Protein AF-A0A674K300-F1 (afdb_monomer_lite)

Structure (mmCIF, N/CA/C/O backbone):
data_AF-A0A674K300-F1
#
_entry.id   AF-A0A674K300-F1
#
loop_
_atom_site.group_PDB
_atom_site.id
_atom_site.type_symbol
_atom_site.label_atom_id
_atom_site.label_alt_id
_atom_site.label_comp_id
_atom_site.label_asym_id
_atom_site.label_entity_id
_atom_site.label_seq_id
_atom_site.pdbx_PDB_ins_code
_atom_site.Cartn_x
_atom_site.Cartn_y
_atom_site.Cartn_z
_atom_site.occupancy
_atom_site.B_iso_or_equiv
_atom_site.auth_seq_id
_atom_site.auth_comp_id
_atom_site.auth_asym_id
_atom_site.auth_atom_id
_atom_site.pdbx_PDB_model_num
ATOM 1 N N . MET A 1 1 ? -6.194 29.391 11.041 1.00 44.28 1 MET A N 1
ATOM 2 C CA . MET A 1 1 ? -6.997 28.667 12.049 1.00 44.28 1 MET A CA 1
ATOM 3 C C . MET A 1 1 ? -6.242 27.388 12.351 1.00 44.28 1 MET A C 1
ATOM 5 O O . MET A 1 1 ? -6.437 26.388 11.678 1.00 44.28 1 MET A O 1
ATOM 9 N N . GLU A 1 2 ? -5.278 27.491 13.261 1.00 39.72 2 GLU A N 1
ATOM 10 C CA . GLU A 1 2 ? -4.385 26.397 13.651 1.00 39.72 2 GLU A CA 1
ATOM 11 C C . GLU A 1 2 ? -5.159 25.441 14.572 1.00 39.72 2 GLU A C 1
ATOM 13 O O . GLU A 1 2 ? -5.750 25.873 15.564 1.00 39.72 2 GLU A O 1
ATOM 18 N N . GLY A 1 3 ? -5.231 24.163 14.198 1.00 45.25 3 GLY A N 1
ATOM 19 C CA . GLY A 1 3 ? -5.968 23.137 14.931 1.00 45.25 3 GLY A CA 1
ATOM 20 C C . GLY A 1 3 ? -5.262 22.758 16.231 1.00 45.25 3 GLY A C 1
ATOM 21 O O . GLY A 1 3 ? -4.084 22.412 16.232 1.00 45.25 3 GLY A O 1
ATOM 22 N N . VAL A 1 4 ? -5.998 22.808 17.339 1.00 56.66 4 VAL A N 1
ATOM 23 C CA . VAL A 1 4 ? -5.529 22.377 18.661 1.00 56.66 4 VAL A CA 1
ATOM 24 C C . VAL A 1 4 ? -5.262 20.863 18.639 1.00 56.66 4 VAL A C 1
ATOM 26 O O . VAL A 1 4 ? -6.145 20.109 18.223 1.00 56.66 4 VAL A O 1
ATOM 29 N N . PRO A 1 5 ? -4.095 20.376 19.096 1.00 56.00 5 PRO A N 1
ATOM 30 C CA .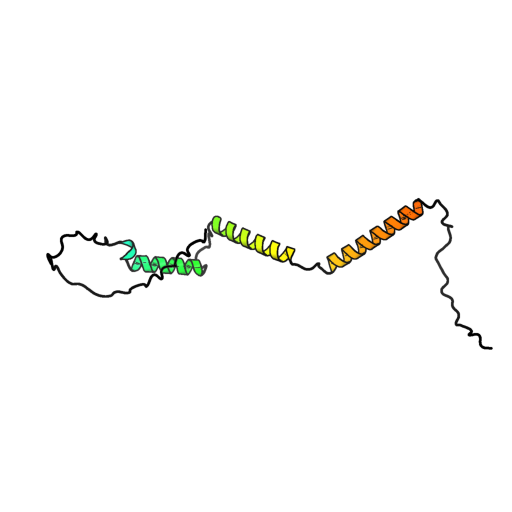 PRO A 1 5 ? -3.864 18.944 19.222 1.00 56.00 5 PRO A CA 1
ATOM 31 C C . PRO A 1 5 ? -4.679 18.390 20.398 1.00 56.00 5 PRO A C 1
ATOM 33 O O . PRO A 1 5 ? -4.528 18.823 21.541 1.00 56.00 5 PRO A O 1
ATOM 36 N N . CYS A 1 6 ? -5.551 17.415 20.132 1.00 42.12 6 CYS A N 1
ATOM 37 C CA . CYS A 1 6 ? -6.208 16.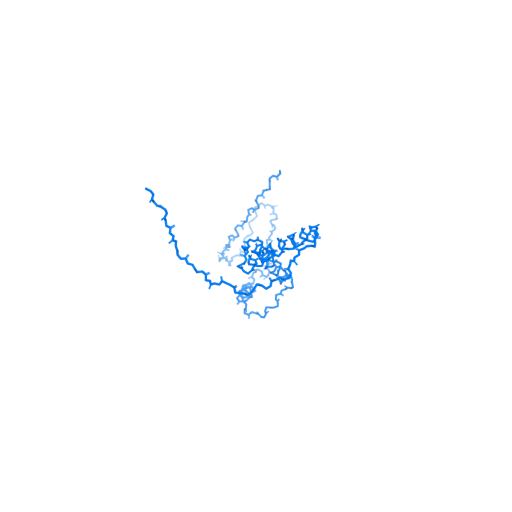645 21.182 1.00 42.12 6 CYS A CA 1
ATOM 38 C C . CYS A 1 6 ? -5.151 15.823 21.929 1.00 42.12 6 CYS A C 1
ATOM 40 O O . CYS A 1 6 ? -4.661 14.818 21.411 1.00 42.12 6 CYS A O 1
ATOM 42 N N . SER A 1 7 ? -4.802 16.243 23.146 1.00 48.34 7 SER A N 1
ATOM 43 C CA . SER A 1 7 ? -4.011 15.435 24.072 1.00 48.34 7 SER A CA 1
ATOM 44 C C . SER A 1 7 ? -4.696 14.086 24.275 1.00 48.34 7 SER A C 1
ATOM 46 O O . SER A 1 7 ? -5.775 14.001 24.861 1.00 48.34 7 SER A O 1
ATOM 48 N N . VAL A 1 8 ? -4.061 13.023 23.786 1.00 50.09 8 VAL A N 1
ATOM 49 C CA . VAL A 1 8 ? -4.385 11.642 24.145 1.00 50.09 8 VAL A CA 1
ATOM 50 C C . VAL A 1 8 ? -4.167 11.498 25.647 1.00 50.09 8 VAL A C 1
ATOM 52 O O . VAL A 1 8 ? -3.041 11.369 26.118 1.00 50.09 8 VAL A O 1
ATOM 55 N N . GLY A 1 9 ? -5.257 11.586 26.409 1.00 39.38 9 GLY A N 1
ATOM 56 C CA . GLY A 1 9 ? -5.239 11.350 27.843 1.00 39.38 9 GLY A CA 1
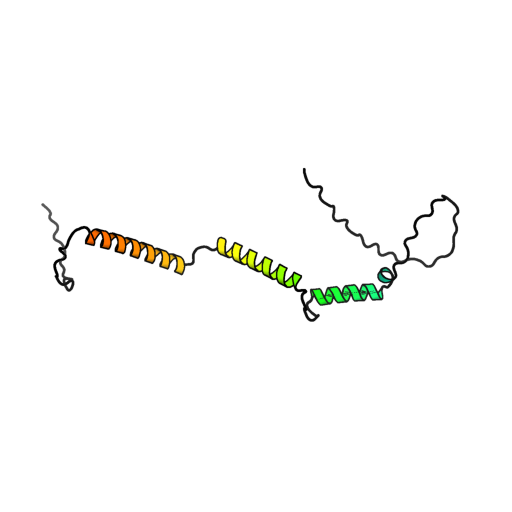ATOM 57 C C . GLY A 1 9 ? -4.711 9.946 28.114 1.00 39.38 9 GLY A C 1
ATOM 58 O O . GLY A 1 9 ? -5.353 8.954 27.762 1.00 39.38 9 GLY A O 1
ATOM 59 N N . SER A 1 10 ? -3.533 9.854 28.733 1.00 43.12 10 SER A N 1
ATOM 60 C CA . SER A 1 10 ? -3.034 8.594 29.268 1.00 43.12 10 SER A CA 1
ATOM 61 C C . SER A 1 10 ? -3.993 8.149 30.367 1.00 43.12 10 SER A C 1
ATOM 63 O O . SER A 1 10 ? -4.034 8.729 31.454 1.00 43.12 10 SER A O 1
ATOM 65 N N . CYS A 1 11 ? -4.801 7.136 30.080 1.00 41.12 11 CYS A N 1
ATOM 66 C CA . CYS A 1 11 ? -5.644 6.503 31.079 1.00 41.12 11 CYS A CA 1
ATOM 67 C C . CYS A 1 11 ? -4.722 5.685 31.993 1.00 41.12 11 CYS A C 1
ATOM 69 O O . CYS A 1 11 ? -4.443 4.521 31.713 1.00 41.12 11 CYS A O 1
ATOM 71 N N . LEU A 1 12 ? -4.194 6.310 33.047 1.00 45.81 12 LEU A N 1
ATOM 72 C CA . LEU A 1 12 ? -3.523 5.609 34.137 1.00 45.81 12 LEU A CA 1
ATOM 73 C C . LEU A 1 12 ? -4.549 4.652 34.756 1.00 45.81 12 LEU A C 1
ATOM 75 O O . LEU A 1 12 ? -5.535 5.079 35.354 1.00 45.81 12 LEU A O 1
ATOM 79 N N . VAL A 1 13 ? -4.360 3.349 34.546 1.00 41.50 13 VAL A N 1
ATOM 80 C CA . VAL A 1 13 ? -5.189 2.316 35.169 1.00 41.50 13 VAL A CA 1
ATOM 81 C C . VAL A 1 13 ? -4.764 2.224 36.627 1.00 41.50 13 VAL A C 1
ATOM 83 O O . VAL A 1 13 ? -3.807 1.535 36.965 1.00 41.50 13 VAL A O 1
ATOM 86 N N . SER A 1 14 ? -5.465 2.953 37.491 1.00 39.09 14 SER A N 1
ATOM 87 C CA . SER A 1 14 ? -5.347 2.803 38.936 1.00 39.09 14 SER A CA 1
ATOM 88 C C . SER A 1 14 ? -5.865 1.419 39.331 1.00 39.09 14 SER A C 1
ATOM 90 O O . SER A 1 14 ? -7.070 1.186 39.403 1.00 39.09 14 SER A O 1
ATOM 92 N N . THR A 1 15 ? -4.958 0.473 39.560 1.00 47.34 15 THR A N 1
ATOM 93 C CA . THR A 1 15 ? -5.258 -0.748 40.310 1.00 47.34 15 THR A CA 1
ATOM 94 C C . THR A 1 15 ? -5.396 -0.374 41.783 1.00 47.34 15 THR A C 1
ATOM 96 O O . THR A 1 15 ? -4.394 -0.195 42.469 1.00 47.34 15 THR A O 1
ATOM 99 N N . GLY A 1 16 ? -6.635 -0.218 42.247 1.00 43.94 16 GLY A N 1
ATOM 100 C CA . GLY A 1 16 ? -6.979 -0.116 43.664 1.00 43.94 16 GLY A CA 1
ATOM 101 C C . GLY A 1 16 ? -7.536 -1.447 44.162 1.00 43.94 16 GLY A C 1
ATOM 102 O O . GLY A 1 16 ? -8.608 -1.871 43.736 1.00 43.94 16 GLY A O 1
ATOM 103 N N . ILE A 1 17 ? -6.763 -2.117 45.012 1.00 59.06 17 ILE A N 1
ATOM 104 C CA . ILE A 1 17 ? -7.234 -3.063 46.034 1.00 59.06 17 ILE A CA 1
ATOM 105 C C . ILE A 1 17 ? -7.559 -2.216 47.287 1.00 59.06 17 ILE A C 1
ATOM 107 O O . ILE A 1 17 ? -6.992 -1.133 47.412 1.00 59.06 17 ILE A O 1
ATOM 111 N N . LEU A 1 18 ? -8.390 -2.754 48.194 1.00 42.03 18 LEU A N 1
ATOM 112 C CA . LEU A 1 18 ? -9.044 -2.162 49.384 1.00 42.03 18 LEU A CA 1
ATOM 113 C C . LEU A 1 18 ? -10.415 -1.546 49.036 1.00 42.03 18 LEU A C 1
ATOM 115 O O . LEU A 1 18 ? -10.536 -0.822 48.059 1.00 42.03 18 LEU A O 1
ATOM 119 N N . GLU A 1 19 ? -11.515 -1.809 49.738 1.00 39.69 19 GLU A N 1
ATOM 120 C CA . GLU A 1 19 ? -11.710 -2.372 51.076 1.00 39.69 19 GLU A CA 1
ATOM 121 C C . GLU A 1 19 ? -13.210 -2.706 51.220 1.00 39.69 19 GLU A C 1
ATOM 123 O O . GLU A 1 19 ? -14.065 -1.953 50.754 1.00 39.69 19 GLU A O 1
ATOM 128 N N . GLU A 1 20 ? -13.536 -3.809 51.896 1.00 62.56 20 GLU A N 1
ATOM 129 C CA . GLU A 1 20 ? -14.626 -3.777 52.881 1.00 62.56 20 GLU A CA 1
ATOM 130 C C . GLU A 1 20 ? -14.390 -2.561 53.783 1.00 62.56 20 GLU A C 1
ATOM 132 O O . GLU A 1 20 ? -13.263 -2.458 54.247 1.00 62.56 20 GLU A O 1
ATOM 137 N N . ILE A 1 21 ? -15.372 -1.688 54.056 1.00 46.75 21 ILE A N 1
ATOM 138 C CA . ILE A 1 21 ? -15.584 -1.091 55.396 1.00 46.75 21 ILE A CA 1
ATOM 139 C C . ILE A 1 21 ? -16.821 -0.160 55.431 1.00 46.75 21 ILE A C 1
ATOM 141 O O . ILE A 1 21 ? -17.265 0.343 54.396 1.00 46.75 21 ILE A O 1
ATOM 145 N N . PRO A 1 22 ? -17.439 -0.007 56.621 1.00 48.59 22 PRO A N 1
ATOM 146 C CA . PRO A 1 22 ? -18.861 0.223 56.834 1.00 48.59 22 PRO A CA 1
ATOM 147 C C . PRO A 1 22 ? -19.302 1.688 56.827 1.00 48.59 22 PRO A C 1
ATOM 149 O O . PRO A 1 22 ? -18.513 2.625 56.861 1.00 48.59 22 PRO A O 1
ATOM 152 N N . LEU A 1 23 ? -20.629 1.828 56.851 1.00 51.69 23 LEU A N 1
ATOM 153 C CA . LEU A 1 23 ? -21.428 3.024 57.119 1.00 51.69 23 LEU A CA 1
ATOM 154 C C . LEU A 1 23 ? -20.735 4.068 58.025 1.00 51.69 23 LEU A C 1
ATOM 156 O O . LEU A 1 23 ? -20.744 3.936 59.247 1.00 51.69 23 LEU A O 1
ATOM 160 N N . HIS A 1 24 ? -20.253 5.162 57.432 1.00 49.59 24 HIS A N 1
ATOM 161 C CA . HIS A 1 24 ? -20.003 6.419 58.139 1.00 49.59 24 HIS A CA 1
ATOM 162 C C . HIS A 1 24 ? -20.724 7.552 57.396 1.00 49.59 24 HIS A C 1
ATOM 164 O O . HIS A 1 24 ? -20.305 7.978 56.319 1.00 49.59 24 HIS A O 1
ATOM 170 N N . LEU A 1 25 ? -21.871 7.987 57.930 1.00 54.16 25 LEU A N 1
ATOM 171 C CA . LEU A 1 25 ? -22.506 9.238 57.518 1.00 54.16 25 LEU A CA 1
ATOM 172 C C . LEU A 1 25 ? -21.737 10.389 58.174 1.00 54.16 25 LEU A C 1
ATOM 174 O O . LEU A 1 25 ? -22.039 10.744 59.310 1.00 54.16 25 LEU A O 1
ATOM 178 N N . ASP A 1 26 ? -20.809 11.003 57.440 1.00 47.72 26 ASP A N 1
ATOM 179 C CA . ASP A 1 26 ? -20.348 12.349 57.774 1.00 47.72 26 ASP A CA 1
ATOM 180 C C . ASP A 1 26 ? -21.177 13.391 57.031 1.00 47.72 26 ASP A C 1
ATOM 182 O O . ASP A 1 26 ? -21.104 13.590 55.818 1.00 47.72 26 ASP A O 1
ATOM 186 N N . ILE A 1 27 ? -22.006 14.046 57.832 1.00 53.75 27 ILE A N 1
ATOM 187 C CA . ILE A 1 27 ? -22.824 15.206 57.527 1.00 53.75 27 ILE A CA 1
ATOM 188 C C . ILE A 1 27 ? -21.882 16.413 57.489 1.00 53.75 27 ILE A C 1
ATOM 190 O O . ILE A 1 27 ? -21.735 17.096 58.492 1.00 53.75 27 ILE A O 1
ATOM 194 N N . ASN A 1 28 ? -21.205 16.673 56.371 1.00 59.84 28 ASN A N 1
ATOM 195 C CA . ASN A 1 28 ? -20.600 17.982 56.105 1.00 59.84 28 ASN A CA 1
ATOM 196 C C . ASN A 1 28 ? -20.460 18.217 54.596 1.00 59.84 28 ASN A C 1
ATOM 198 O O . ASN A 1 28 ? -19.697 17.535 53.919 1.00 59.84 28 ASN A O 1
ATOM 202 N N . ASN A 1 29 ? -21.181 19.242 54.125 1.00 57.12 29 ASN A N 1
ATOM 203 C CA . ASN A 1 29 ? -21.265 19.798 52.765 1.00 57.12 29 ASN A CA 1
ATOM 204 C C . ASN A 1 29 ? -22.377 19.188 51.894 1.00 57.12 29 ASN A C 1
ATOM 206 O O . ASN A 1 29 ? -22.176 18.227 51.162 1.00 57.12 29 ASN A O 1
ATOM 210 N N . GLY A 1 30 ? -23.565 19.802 51.965 1.00 60.47 30 GLY A N 1
ATOM 211 C CA . GLY A 1 30 ? -24.814 19.406 51.301 1.00 60.47 30 GLY A CA 1
ATOM 212 C C . GLY A 1 30 ? -24.850 19.503 49.769 1.00 60.47 30 GLY A C 1
ATOM 213 O O . GLY A 1 30 ? -25.821 20.013 49.216 1.00 60.47 30 GLY A O 1
ATOM 214 N N . LEU A 1 31 ? -23.834 18.994 49.074 1.00 71.06 31 LEU A N 1
ATOM 215 C CA . LEU A 1 31 ? -23.929 18.650 47.661 1.00 71.06 31 LEU A CA 1
ATOM 216 C C . LEU A 1 31 ? -24.113 17.137 47.546 1.00 71.06 31 LEU A C 1
ATOM 218 O O . LEU A 1 31 ? -23.296 16.357 48.027 1.00 71.06 31 LEU A O 1
ATOM 222 N N . ILE A 1 32 ? -25.189 16.713 46.884 1.00 73.00 32 ILE A N 1
ATOM 223 C CA . ILE A 1 32 ? -25.337 15.321 46.458 1.00 73.00 32 ILE A CA 1
ATOM 224 C C . ILE A 1 32 ? -24.307 15.102 45.348 1.00 73.00 32 ILE A C 1
ATOM 226 O O . ILE A 1 32 ? -24.550 15.461 44.196 1.00 73.00 32 ILE A O 1
ATOM 230 N N . GLU A 1 33 ? -23.141 14.547 45.679 1.00 70.62 33 GLU A N 1
ATOM 231 C CA . GLU A 1 33 ? -22.230 14.079 44.640 1.00 70.62 33 GLU A CA 1
ATOM 232 C C . GLU A 1 33 ? -22.896 12.922 43.884 1.00 70.62 33 GLU A C 1
ATOM 234 O O . GLU A 1 33 ? -23.403 11.982 44.514 1.00 70.62 33 GLU A O 1
ATOM 239 N N . PRO A 1 34 ? -22.919 12.951 42.538 1.00 78.00 34 PRO A N 1
ATOM 240 C CA . PRO A 1 34 ? -23.399 11.819 41.771 1.00 78.00 34 PRO A CA 1
ATOM 241 C C . PRO A 1 34 ? -22.483 10.628 42.053 1.00 78.00 34 PRO A C 1
ATOM 243 O O . PRO A 1 34 ? -21.359 10.541 41.554 1.00 78.00 34 PRO A O 1
ATOM 246 N N . LYS A 1 35 ? -22.975 9.694 42.871 1.00 74.94 35 LYS A N 1
ATOM 247 C CA . LYS A 1 35 ? -22.308 8.417 43.111 1.00 74.94 35 LYS A CA 1
ATOM 248 C C . LYS A 1 35 ? -22.135 7.733 41.764 1.00 74.94 35 LYS A C 1
ATOM 250 O O . LYS A 1 35 ? -23.112 7.520 41.043 1.00 74.94 35 LYS A O 1
ATOM 255 N N . LYS A 1 36 ? -20.889 7.400 41.415 1.00 74.31 36 LYS A N 1
ATOM 256 C CA . LYS A 1 36 ? -20.611 6.574 40.239 1.00 74.31 36 LYS A CA 1
ATOM 257 C C . LYS A 1 36 ? -21.337 5.257 40.457 1.00 74.31 36 LYS A C 1
ATOM 259 O O . LYS A 1 36 ? -20.967 4.491 41.342 1.00 74.31 36 LYS A O 1
ATOM 264 N N . LEU A 1 37 ? -22.414 5.055 39.702 1.00 77.75 37 LEU A N 1
ATOM 265 C CA . LEU A 1 37 ? -23.175 3.825 39.793 1.00 77.75 37 LEU A CA 1
ATOM 266 C C . LEU A 1 37 ? -22.254 2.664 39.416 1.00 77.75 37 LEU A C 1
ATOM 268 O O . LEU A 1 37 ? -21.485 2.796 38.451 1.00 77.75 37 LEU A O 1
ATOM 272 N N . PRO A 1 38 ? -22.324 1.556 40.165 1.00 80.19 38 PRO A N 1
ATOM 273 C CA . PRO A 1 38 ? -21.537 0.387 39.856 1.00 80.19 38 PRO A CA 1
ATOM 274 C C . PRO A 1 38 ? -21.863 -0.085 38.440 1.00 80.19 38 PRO A C 1
ATO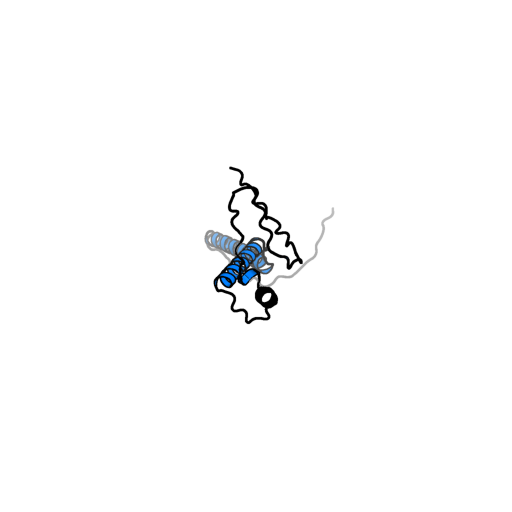M 276 O O . PRO A 1 38 ? -23.026 -0.326 38.107 1.00 80.19 38 PRO A O 1
ATOM 279 N N . ASN A 1 39 ? -20.854 -0.140 37.566 1.00 84.00 39 ASN A N 1
ATOM 280 C CA . ASN A 1 39 ? -21.048 -0.619 36.201 1.00 84.00 39 ASN A CA 1
ATOM 281 C C . ASN A 1 39 ? -20.813 -2.132 36.207 1.00 84.00 39 ASN A C 1
ATOM 283 O O . ASN A 1 39 ? -19.651 -2.548 36.228 1.00 84.00 39 ASN A O 1
ATOM 287 N N . PRO A 1 40 ? -21.865 -2.959 36.111 1.00 83.81 40 PRO A N 1
ATOM 288 C CA . PRO A 1 40 ? -21.747 -4.406 36.286 1.00 83.81 40 PRO A CA 1
ATOM 289 C C . PRO A 1 40 ? -20.782 -5.051 35.278 1.00 83.81 40 PRO A C 1
ATOM 291 O O . PRO A 1 40 ? -20.103 -6.027 35.587 1.00 83.81 40 PRO A O 1
ATOM 294 N N . VAL A 1 41 ? -20.650 -4.462 34.084 1.00 82.75 41 VAL A N 1
ATOM 295 C CA . VAL A 1 41 ? -19.746 -4.920 33.018 1.00 82.75 41 VAL A CA 1
ATOM 296 C C . VAL A 1 41 ? -18.284 -4.595 33.339 1.00 82.75 41 VAL A C 1
ATOM 298 O O . VAL A 1 41 ? -17.378 -5.349 32.983 1.00 82.75 41 VAL A O 1
ATOM 301 N N . ARG A 1 42 ? -18.036 -3.464 34.009 1.00 81.94 42 ARG A N 1
ATOM 302 C CA . ARG A 1 42 ? -16.688 -3.047 34.416 1.00 81.94 42 ARG A CA 1
ATOM 303 C C . ARG A 1 42 ? -16.290 -3.595 35.782 1.00 81.94 42 ARG A C 1
ATOM 305 O O . ARG A 1 42 ? -15.101 -3.687 36.038 1.00 81.94 42 ARG A O 1
ATOM 312 N N . GLU A 1 43 ? -17.220 -3.970 36.642 1.00 84.62 43 GLU A N 1
ATOM 313 C CA . GLU A 1 43 ? -16.901 -4.541 37.957 1.00 84.62 43 GLU A CA 1
ATOM 314 C C . GLU A 1 43 ? -16.669 -6.046 37.905 1.00 84.62 43 GLU A C 1
ATOM 316 O O . GLU A 1 43 ? -15.858 -6.584 38.659 1.00 84.62 43 GLU A O 1
ATOM 321 N N . SER A 1 44 ? -17.324 -6.729 36.967 1.00 89.75 44 SER A N 1
ATOM 322 C CA . SER A 1 44 ? -17.102 -8.149 36.741 1.00 89.75 44 SER A CA 1
ATOM 323 C C . SER A 1 44 ? -15.710 -8.404 36.150 1.00 89.75 44 SER A C 1
ATOM 325 O O . SER A 1 44 ? -15.453 -8.166 34.966 1.00 89.75 44 SER A O 1
ATOM 327 N N . LYS A 1 45 ? -14.796 -8.926 36.978 1.00 89.56 45 LYS A N 1
ATOM 328 C CA . LYS A 1 45 ? -13.443 -9.330 36.554 1.00 89.56 45 LYS A CA 1
ATOM 329 C C . LYS A 1 45 ? -13.482 -10.377 35.442 1.00 89.56 45 LYS A C 1
ATOM 331 O O . LYS A 1 45 ? -12.740 -10.255 34.474 1.00 89.56 45 LYS A O 1
ATOM 336 N N . THR A 1 46 ? -14.384 -11.352 35.550 1.00 93.19 46 THR A N 1
ATOM 337 C CA . THR A 1 46 ? -14.525 -12.439 34.571 1.00 93.19 46 THR A CA 1
ATOM 338 C C . THR A 1 46 ? -14.927 -11.906 33.197 1.00 93.19 46 THR A C 1
ATOM 340 O O . THR A 1 46 ? -14.366 -12.318 32.185 1.00 93.19 46 THR A O 1
ATOM 343 N N . HIS A 1 47 ? -15.833 -10.924 33.154 1.00 94.56 47 HIS A N 1
ATOM 344 C CA . HIS A 1 47 ? -16.232 -10.276 31.907 1.00 94.56 47 HIS A CA 1
ATOM 345 C C . HIS A 1 47 ? -15.064 -9.514 31.263 1.00 94.56 47 HIS A C 1
ATOM 347 O O . HIS A 1 47 ? -14.836 -9.607 30.055 1.00 94.56 47 HIS A O 1
ATOM 353 N N . GLN A 1 48 ? -14.294 -8.768 32.062 1.00 93.75 48 GLN A N 1
ATOM 354 C CA . GLN A 1 48 ? -13.119 -8.062 31.551 1.00 93.75 48 GLN A CA 1
ATOM 355 C C . GLN A 1 48 ? -12.043 -9.017 31.029 1.00 93.75 48 GLN A C 1
ATOM 357 O O . GLN A 1 48 ? -11.405 -8.728 30.016 1.00 93.75 48 GLN A O 1
ATOM 362 N N . GLU A 1 49 ? -11.818 -10.128 31.724 1.00 93.44 49 GLU A N 1
ATOM 363 C CA . GLU A 1 49 ? -10.825 -11.131 31.352 1.00 93.44 49 GLU A CA 1
ATOM 364 C C . GLU A 1 49 ? -11.185 -11.801 30.027 1.00 93.44 49 GLU A C 1
ATOM 366 O O . GLU A 1 49 ? -10.362 -11.810 29.111 1.00 93.44 49 GLU A O 1
ATOM 371 N N . LEU A 1 50 ? -12.452 -12.188 29.857 1.00 93.00 50 LEU A N 1
ATOM 372 C CA . LEU A 1 50 ? -12.963 -12.684 28.582 1.00 93.00 50 LEU A CA 1
ATOM 373 C C . LEU A 1 50 ? -12.794 -11.650 27.457 1.00 93.00 50 LEU A C 1
ATOM 375 O O . LEU A 1 50 ? -12.340 -11.986 26.367 1.00 93.00 50 LEU A O 1
ATOM 379 N N . HIS A 1 51 ? -13.107 -10.372 27.702 1.00 93.25 51 HIS A N 1
ATOM 380 C CA . HIS A 1 51 ? -12.910 -9.317 26.702 1.00 93.25 51 HIS A CA 1
ATOM 381 C C . HIS A 1 51 ? -11.439 -9.198 26.265 1.00 93.25 51 HIS A C 1
ATOM 383 O O . HIS A 1 51 ? -11.147 -9.054 25.074 1.00 93.25 51 HIS A O 1
ATOM 389 N N . ARG A 1 52 ? -10.500 -9.289 27.216 1.00 94.06 52 ARG A N 1
ATOM 390 C CA . ARG A 1 52 ? -9.059 -9.279 26.927 1.00 94.06 52 ARG A CA 1
ATOM 391 C C . ARG A 1 52 ? -8.645 -10.496 26.105 1.00 94.06 52 ARG A C 1
ATOM 393 O O . ARG A 1 52 ? -7.911 -10.327 25.131 1.00 94.06 52 ARG A O 1
ATOM 400 N N . GLU A 1 53 ? -9.121 -11.683 26.466 1.00 91.94 53 GLU A N 1
ATOM 401 C CA . GLU A 1 53 ? -8.839 -12.937 25.764 1.00 91.94 53 GLU A CA 1
ATOM 402 C C . GLU A 1 53 ? -9.382 -12.928 24.329 1.00 91.94 53 GLU A C 1
ATOM 404 O O . GLU A 1 53 ? -8.663 -13.288 23.394 1.00 91.94 53 GLU A O 1
ATOM 409 N N . LEU A 1 54 ? -10.607 -12.438 24.124 1.00 90.25 54 LEU A N 1
ATOM 410 C CA . LEU A 1 54 ? -11.216 -12.310 22.798 1.00 90.25 54 LEU A CA 1
ATOM 411 C C . LEU A 1 54 ? -10.419 -11.357 21.903 1.00 90.25 54 LEU A C 1
ATOM 413 O O . LEU A 1 54 ? -10.078 -11.703 20.770 1.00 90.25 54 LEU A O 1
ATOM 417 N N . LEU A 1 55 ? -10.052 -10.177 22.418 1.00 89.12 55 LEU A N 1
ATOM 418 C CA . LEU A 1 55 ? -9.209 -9.232 21.682 1.00 89.12 55 LEU A CA 1
ATOM 419 C C . LEU A 1 55 ? -7.822 -9.809 21.380 1.00 89.12 55 LEU A C 1
ATOM 421 O O . LEU A 1 55 ? -7.267 -9.560 20.310 1.00 89.12 55 LEU A O 1
ATOM 425 N N . PHE A 1 56 ? -7.243 -10.561 22.313 1.00 89.94 56 PHE A N 1
ATOM 426 C CA . PHE A 1 56 ? -5.956 -11.220 22.119 1.00 89.94 56 PHE A CA 1
ATOM 427 C C . PHE A 1 56 ? -6.030 -12.299 21.035 1.00 89.94 56 PHE A C 1
ATOM 429 O O . PHE A 1 56 ? -5.187 -12.318 20.140 1.00 89.94 56 PHE A O 1
ATOM 436 N N . SER A 1 57 ? -7.063 -13.137 21.068 1.00 88.56 57 SER A N 1
ATOM 437 C CA . SER A 1 57 ? -7.292 -14.208 20.096 1.00 88.56 57 SER A CA 1
ATOM 438 C C . SER A 1 57 ? -7.527 -13.664 18.689 1.00 88.56 57 SER A C 1
ATOM 440 O O . SER A 1 57 ? -6.944 -14.177 17.735 1.00 88.56 57 SER A O 1
ATOM 442 N N . HIS A 1 58 ? -8.290 -12.572 18.559 1.00 84.19 58 HIS A N 1
ATOM 443 C CA . HIS A 1 58 ? -8.490 -11.885 17.281 1.00 84.19 58 HIS A CA 1
ATOM 444 C C . HIS A 1 58 ? -7.191 -11.263 16.752 1.00 84.19 58 HIS A C 1
ATOM 446 O O . HIS A 1 58 ? -6.816 -11.503 15.610 1.00 84.19 58 HIS A O 1
ATOM 452 N N . ARG A 1 59 ? -6.424 -10.547 17.590 1.00 81.06 59 ARG A N 1
ATOM 453 C CA . ARG A 1 59 ? -5.116 -9.999 17.175 1.00 81.06 59 ARG A CA 1
ATOM 454 C C . ARG A 1 59 ? -4.116 -11.076 16.747 1.00 81.06 59 ARG A C 1
ATOM 456 O O . ARG A 1 59 ? -3.243 -10.789 15.934 1.00 81.06 59 ARG A O 1
ATOM 463 N N . ARG A 1 60 ? -4.208 -12.288 17.304 1.00 86.25 60 ARG A N 1
ATOM 464 C CA . ARG A 1 60 ? -3.350 -13.429 16.944 1.00 86.25 60 ARG A CA 1
ATOM 465 C C . ARG A 1 60 ? -3.905 -14.282 15.801 1.00 86.25 60 ARG A C 1
ATOM 467 O O . ARG A 1 60 ? -3.250 -15.253 15.439 1.00 86.25 60 ARG A O 1
ATOM 474 N N . GLY A 1 61 ? -5.069 -13.938 15.241 1.00 80.88 61 GLY A N 1
ATOM 475 C CA . GLY A 1 61 ? -5.697 -14.689 14.150 1.00 80.88 61 GLY A CA 1
ATOM 476 C C . GLY A 1 61 ? -6.101 -16.115 14.536 1.00 80.88 61 GLY A C 1
ATOM 477 O O . GLY A 1 61 ? -6.144 -16.989 13.677 1.00 80.88 61 GLY A O 1
ATOM 478 N N . LEU A 1 62 ? -6.344 -16.370 15.829 1.00 79.50 62 LEU A N 1
ATOM 479 C CA . LEU A 1 62 ? -6.761 -17.684 16.341 1.00 79.50 62 LEU A CA 1
ATOM 480 C C . LEU A 1 62 ? -8.265 -17.933 16.155 1.00 79.50 62 LEU A C 1
ATOM 482 O O . LEU A 1 62 ? -8.710 -19.076 16.202 1.00 79.50 62 LEU A O 1
ATOM 486 N N . LEU A 1 63 ? -9.048 -16.869 15.952 1.00 74.88 63 LEU A N 1
ATOM 487 C CA . LEU A 1 63 ? -10.462 -16.959 15.597 1.00 74.88 63 LEU A CA 1
ATOM 488 C C . LEU A 1 63 ? -10.615 -17.024 14.071 1.00 74.88 63 LEU A C 1
ATOM 490 O O . LEU A 1 63 ? -9.834 -16.377 13.371 1.00 74.88 63 LEU A O 1
ATOM 494 N N . PRO A 1 64 ? -11.628 -17.737 13.539 1.00 68.06 64 PRO A N 1
ATOM 495 C CA . PRO A 1 64 ? -11.981 -17.654 12.129 1.00 68.06 64 PRO A CA 1
ATOM 496 C C . PRO A 1 64 ? -12.162 -16.187 11.732 1.00 68.06 64 PRO A C 1
ATOM 498 O O . PRO A 1 64 ? -13.079 -15.508 12.195 1.00 68.06 64 PRO A O 1
ATOM 501 N N . GLU A 1 65 ? -11.240 -15.693 10.910 1.00 64.25 65 GLU A N 1
ATOM 502 C CA . GLU A 1 65 ? -11.172 -14.309 10.453 1.00 64.25 65 GLU A CA 1
ATOM 503 C C . GLU A 1 65 ? -12.323 -14.025 9.480 1.00 64.25 65 GLU A C 1
ATOM 505 O O . GLU A 1 65 ? -12.126 -13.870 8.273 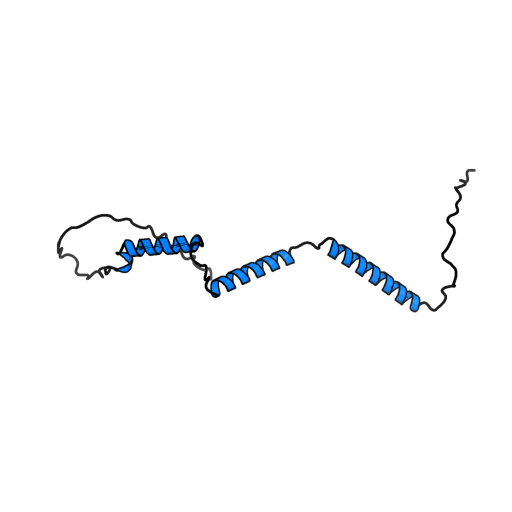1.00 64.25 65 GLU A O 1
ATOM 510 N N . HIS A 1 66 ? -13.552 -13.899 9.979 1.00 66.56 66 HIS A N 1
ATOM 511 C CA . HIS A 1 66 ? -14.544 -13.125 9.249 1.00 66.56 66 HIS A CA 1
ATOM 512 C C . HIS A 1 66 ? -14.220 -11.646 9.452 1.00 66.56 66 HIS A C 1
ATOM 514 O O . HIS A 1 66 ? -14.902 -10.931 10.191 1.00 66.56 66 HIS A O 1
ATOM 520 N N . LYS A 1 67 ? -13.138 -11.188 8.807 1.00 72.19 67 LYS A N 1
ATOM 521 C CA . LYS A 1 67 ? -12.830 -9.761 8.729 1.00 72.19 67 LYS A CA 1
ATOM 522 C C . LYS A 1 67 ? -14.099 -9.044 8.272 1.00 72.19 67 LYS A C 1
ATOM 524 O O . LYS A 1 67 ? -14.665 -9.449 7.249 1.00 72.19 67 LYS A O 1
ATOM 529 N N . PRO A 1 68 ? -14.563 -8.010 8.986 1.00 79.69 68 PRO A N 1
ATOM 530 C CA . PRO A 1 68 ? -15.715 -7.253 8.534 1.00 79.69 68 PRO A CA 1
ATOM 531 C C . PRO A 1 68 ? -15.416 -6.681 7.145 1.00 79.69 68 PRO A C 1
ATOM 533 O O . PRO A 1 68 ? -14.280 -6.304 6.848 1.00 79.69 68 PRO A O 1
ATOM 536 N N . GLU A 1 69 ? -16.434 -6.604 6.290 1.00 83.12 69 GLU A N 1
ATOM 537 C CA . GLU A 1 69 ? -16.284 -6.151 4.899 1.00 83.12 69 GLU A CA 1
ATOM 538 C C . GLU A 1 69 ? -15.562 -4.800 4.802 1.00 83.12 69 GLU A C 1
ATOM 540 O O . GLU A 1 69 ? -14.676 -4.614 3.969 1.00 83.12 69 GLU A O 1
ATOM 545 N N . LEU A 1 70 ? -15.844 -3.887 5.737 1.00 86.62 70 LEU A N 1
ATOM 546 C CA . LEU A 1 70 ? -15.160 -2.600 5.831 1.00 86.62 70 LEU A CA 1
ATOM 547 C C . LEU A 1 70 ? -13.638 -2.745 5.994 1.00 86.62 70 LEU A C 1
ATOM 549 O O . LEU A 1 70 ? -12.882 -2.046 5.322 1.00 86.62 70 LEU A O 1
ATOM 553 N N . GLN A 1 71 ? -13.172 -3.659 6.847 1.00 84.69 71 GLN A N 1
ATOM 554 C CA . GLN A 1 71 ? -11.741 -3.878 7.056 1.00 84.69 71 GLN A CA 1
ATOM 555 C C . GLN A 1 71 ? -11.076 -4.424 5.788 1.00 84.69 71 GLN A C 1
ATOM 557 O O . GLN A 1 71 ? -10.028 -3.917 5.389 1.00 84.69 71 GLN A O 1
ATOM 562 N N . LYS A 1 72 ? -11.714 -5.377 5.095 1.00 87.88 72 LYS A N 1
ATOM 563 C CA . LYS A 1 72 ? -11.228 -5.885 3.800 1.00 87.88 72 LYS A CA 1
ATOM 564 C C . LYS A 1 72 ? -11.130 -4.767 2.759 1.00 87.88 72 LYS A C 1
ATOM 566 O O . LYS A 1 72 ? -10.130 -4.668 2.044 1.00 87.88 72 LYS A O 1
ATOM 571 N N . VAL A 1 73 ? -12.142 -3.899 2.682 1.00 93.00 73 VAL A N 1
ATOM 572 C CA . VAL A 1 73 ? -12.178 -2.759 1.752 1.00 93.00 73 VAL A CA 1
ATOM 573 C C . VAL A 1 73 ? -11.059 -1.760 2.054 1.00 93.00 73 VAL A C 1
ATOM 575 O O . VAL A 1 73 ? -10.379 -1.309 1.128 1.00 93.00 73 VAL A O 1
ATOM 578 N N . LEU A 1 74 ? -10.826 -1.430 3.327 1.00 93.75 74 LEU A N 1
ATOM 579 C CA . LEU A 1 74 ? -9.752 -0.522 3.738 1.00 93.75 74 LEU A CA 1
ATOM 580 C C . LEU A 1 74 ? -8.362 -1.105 3.451 1.00 93.75 74 LEU A C 1
ATOM 582 O O . LEU A 1 74 ? -7.522 -0.410 2.878 1.00 93.75 74 LEU A O 1
ATOM 586 N N . GLU A 1 75 ? -8.130 -2.379 3.777 1.00 91.38 75 GLU A N 1
ATOM 587 C CA . GLU A 1 75 ? -6.883 -3.087 3.455 1.00 91.38 75 GLU A CA 1
ATOM 588 C C . GLU A 1 75 ? -6.636 -3.102 1.938 1.00 91.38 75 GLU A C 1
ATOM 590 O O . GLU A 1 75 ? -5.552 -2.740 1.473 1.00 91.38 75 GLU A O 1
ATOM 595 N N . THR A 1 76 ? -7.668 -3.418 1.151 1.00 92.00 76 THR A N 1
ATOM 596 C CA . THR A 1 76 ? -7.605 -3.421 -0.318 1.00 92.00 76 THR A CA 1
ATOM 597 C C . THR A 1 76 ? -7.267 -2.039 -0.871 1.00 92.00 76 THR A C 1
ATOM 599 O O . THR A 1 76 ? -6.422 -1.914 -1.759 1.00 92.00 76 THR A O 1
ATOM 602 N N . ARG A 1 77 ? -7.906 -0.981 -0.355 1.00 95.56 77 ARG A N 1
ATOM 603 C CA . ARG A 1 77 ? -7.621 0.402 -0.762 1.00 95.56 77 ARG A CA 1
ATOM 604 C C . ARG A 1 77 ? -6.175 0.773 -0.446 1.00 95.56 77 ARG A C 1
ATOM 606 O O . ARG A 1 77 ? -5.493 1.300 -1.321 1.00 95.56 77 ARG A O 1
ATOM 613 N N . ARG A 1 78 ? -5.701 0.459 0.763 1.00 95.56 78 ARG A N 1
ATOM 614 C CA . ARG A 1 78 ? -4.322 0.724 1.192 1.00 95.56 78 ARG A CA 1
ATOM 615 C C . ARG A 1 78 ? -3.311 0.016 0.289 1.00 95.56 78 ARG A C 1
ATOM 617 O O . ARG A 1 78 ? -2.357 0.640 -0.162 1.00 95.56 78 ARG A O 1
ATOM 624 N N . PHE A 1 79 ? -3.542 -1.259 -0.022 1.00 95.00 79 PHE A N 1
ATOM 625 C CA . PHE A 1 79 ? -2.665 -2.030 -0.903 1.00 95.00 79 PHE A CA 1
ATOM 626 C C . PHE A 1 79 ? -2.633 -1.464 -2.329 1.00 95.00 79 PHE A C 1
ATOM 628 O O . PHE A 1 79 ? -1.560 -1.301 -2.905 1.00 95.00 79 PHE A O 1
ATOM 635 N N . LYS A 1 80 ? -3.797 -1.103 -2.888 1.00 94.81 80 LYS A N 1
ATOM 636 C CA . LYS A 1 80 ? -3.887 -0.480 -4.219 1.00 94.81 80 LYS A CA 1
ATOM 637 C C . LYS A 1 80 ? -3.140 0.851 -4.283 1.00 94.81 80 LYS A C 1
ATOM 639 O O . LYS A 1 80 ? -2.402 1.068 -5.237 1.00 94.81 80 LYS A O 1
ATOM 644 N N . GLN A 1 81 ? -3.293 1.707 -3.274 1.00 92.38 81 GLN A N 1
ATOM 645 C CA . GLN A 1 81 ? -2.580 2.987 -3.200 1.00 92.38 81 GLN A CA 1
ATOM 646 C C . GLN A 1 81 ? -1.063 2.791 -3.150 1.00 92.38 81 GLN A C 1
ATOM 648 O O . GLN A 1 81 ? -0.341 3.433 -3.906 1.00 92.38 81 GLN A O 1
ATOM 653 N N . LEU A 1 82 ? -0.581 1.864 -2.315 1.00 93.19 82 LEU A N 1
ATOM 654 C CA . LEU A 1 82 ? 0.849 1.574 -2.212 1.00 93.19 82 LEU A CA 1
ATOM 655 C C . LEU A 1 82 ? 1.413 1.018 -3.524 1.00 93.19 82 LEU A C 1
ATOM 657 O O . LEU A 1 82 ? 2.481 1.434 -3.964 1.00 93.19 82 LEU A O 1
ATOM 661 N N . LYS A 1 83 ? 0.678 0.112 -4.177 1.00 93.25 83 LYS A N 1
ATOM 662 C CA . LYS A 1 83 ? 1.062 -0.443 -5.478 1.00 93.25 83 LYS A CA 1
ATOM 663 C C . LYS A 1 83 ? 1.146 0.644 -6.553 1.00 93.25 83 LYS A C 1
ATOM 665 O O . LYS A 1 83 ? 2.136 0.684 -7.272 1.00 93.25 83 LYS A O 1
ATOM 670 N N . GLN A 1 84 ? 0.164 1.546 -6.615 1.00 90.56 84 GLN A N 1
ATOM 671 C CA . GLN A 1 84 ? 0.171 2.684 -7.543 1.00 90.56 84 GLN A CA 1
ATOM 672 C C . GLN A 1 84 ? 1.335 3.640 -7.271 1.00 90.56 84 GLN A C 1
ATOM 674 O O . GLN A 1 84 ? 2.014 4.060 -8.204 1.00 90.56 84 GLN A O 1
ATOM 679 N N . GLN A 1 85 ? 1.606 3.954 -6.000 1.00 88.25 85 GLN A N 1
ATOM 680 C CA . GLN A 1 85 ? 2.749 4.785 -5.625 1.00 88.25 85 GLN A CA 1
ATOM 681 C C . GLN A 1 85 ? 4.062 4.127 -6.058 1.00 88.25 85 GLN A C 1
ATOM 683 O O . GLN A 1 85 ? 4.898 4.781 -6.678 1.00 88.25 85 GLN A O 1
ATOM 688 N N . GLN A 1 86 ? 4.216 2.827 -5.803 1.00 87.12 86 GLN A N 1
ATOM 689 C CA . GLN A 1 86 ? 5.395 2.085 -6.225 1.00 87.12 86 GLN A CA 1
ATOM 690 C C . GLN A 1 86 ? 5.526 2.076 -7.751 1.00 87.12 86 GLN A C 1
ATOM 692 O O . GLN A 1 86 ? 6.603 2.353 -8.251 1.00 87.12 86 GLN A O 1
ATOM 697 N N . GLU A 1 87 ? 4.450 1.819 -8.494 1.00 86.38 87 GLU A N 1
ATOM 698 C CA . GLU A 1 87 ? 4.440 1.827 -9.963 1.00 86.38 87 GLU A CA 1
ATOM 699 C C . GLU A 1 87 ? 4.779 3.195 -10.555 1.00 86.38 87 GLU A C 1
ATOM 701 O O . GLU A 1 87 ? 5.540 3.257 -11.513 1.00 86.38 87 GLU A O 1
ATOM 706 N N . SER A 1 88 ? 4.309 4.288 -9.952 1.00 80.81 88 SER A N 1
ATOM 707 C CA . SER A 1 88 ? 4.664 5.646 -10.390 1.00 80.81 88 SER A CA 1
ATOM 708 C C . SER A 1 88 ? 6.139 5.993 -10.174 1.00 80.81 88 SER A C 1
ATOM 710 O O . SER A 1 88 ? 6.690 6.824 -10.890 1.00 80.81 88 SER A O 1
ATOM 712 N N . GLN A 1 89 ? 6.775 5.359 -9.187 1.00 79.69 89 GLN A N 1
ATOM 713 C CA . GLN A 1 89 ? 8.184 5.559 -8.852 1.00 79.69 89 GLN A CA 1
ATOM 714 C C . GLN A 1 89 ? 9.090 4.481 -9.453 1.00 79.69 89 GLN A C 1
ATOM 716 O O . GLN A 1 89 ? 10.308 4.548 -9.286 1.00 79.69 89 GLN A O 1
ATOM 721 N N . ARG A 1 90 ? 8.524 3.465 -10.118 1.00 84.81 90 ARG A N 1
ATOM 722 C CA . ARG A 1 90 ? 9.317 2.394 -10.715 1.00 84.81 90 ARG A CA 1
ATOM 723 C C . ARG A 1 90 ? 10.077 2.961 -11.914 1.00 84.81 90 ARG A C 1
ATOM 725 O O . ARG A 1 90 ? 9.456 3.570 -12.788 1.00 84.81 90 ARG A O 1
ATOM 732 N N . PRO A 1 91 ? 11.406 2.762 -11.975 1.00 85.12 91 PRO A N 1
ATOM 733 C CA . PRO A 1 91 ? 12.139 3.029 -13.198 1.00 85.12 91 PRO A CA 1
ATOM 734 C C . PRO A 1 91 ? 11.615 2.114 -14.307 1.00 85.12 91 PRO A C 1
ATOM 736 O O . PRO A 1 91 ? 11.041 1.052 -14.043 1.00 85.12 91 PRO A O 1
ATOM 739 N N . LEU A 1 92 ? 11.815 2.546 -15.549 1.00 88.25 92 LEU A N 1
ATOM 740 C CA . LEU A 1 92 ? 11.488 1.738 -16.715 1.00 88.25 92 LEU A CA 1
ATOM 741 C C . LEU A 1 92 ? 12.242 0.413 -16.650 1.00 88.25 92 LEU A C 1
ATOM 743 O O . LEU A 1 92 ? 13.414 0.369 -16.284 1.00 88.25 92 LEU A O 1
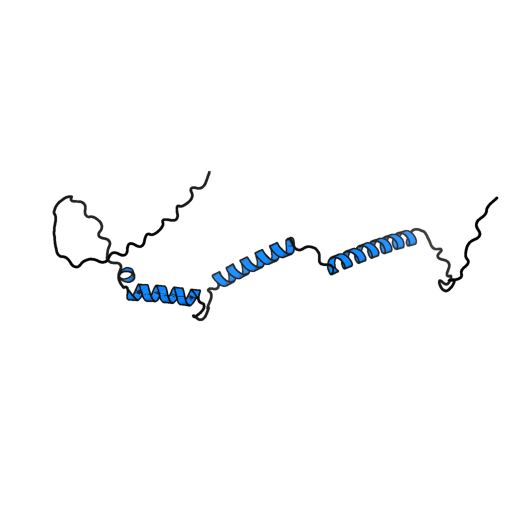ATOM 747 N N . THR A 1 93 ? 11.557 -0.664 -17.000 1.00 90.50 93 THR A N 1
ATOM 748 C CA . THR A 1 93 ? 12.189 -1.976 -17.119 1.00 90.50 93 THR A CA 1
ATOM 749 C C . THR A 1 93 ? 13.077 -2.028 -18.362 1.00 90.50 93 THR A C 1
ATOM 751 O O . THR A 1 93 ? 12.777 -1.389 -19.373 1.00 90.50 93 THR A O 1
ATOM 754 N N . ASP A 1 94 ? 14.124 -2.854 -18.332 1.00 93.44 94 ASP A N 1
ATOM 755 C CA . ASP A 1 94 ? 15.037 -3.053 -19.470 1.00 93.44 94 ASP A CA 1
ATOM 756 C C . ASP A 1 94 ? 14.283 -3.381 -20.774 1.00 93.44 94 ASP A C 1
ATOM 758 O O . ASP A 1 94 ? 14.625 -2.905 -21.859 1.00 93.44 94 ASP A O 1
ATOM 762 N N . LEU A 1 95 ? 13.199 -4.159 -20.665 1.00 95.38 95 LEU A N 1
ATOM 763 C CA . LEU A 1 95 ? 12.329 -4.502 -21.788 1.00 95.38 95 LEU A CA 1
ATOM 764 C C . LEU A 1 95 ? 11.558 -3.286 -22.324 1.00 95.38 95 LEU A C 1
ATOM 766 O O . LEU A 1 95 ? 11.471 -3.106 -23.538 1.00 95.38 95 LEU A O 1
ATOM 770 N N . GLU A 1 96 ? 11.001 -2.443 -21.452 1.00 94.25 96 GLU A N 1
ATOM 771 C CA . GLU A 1 96 ? 10.307 -1.212 -21.855 1.00 94.25 96 GLU A CA 1
ATOM 772 C C . GLU A 1 96 ? 11.260 -0.210 -22.514 1.00 94.25 96 GLU A C 1
ATOM 774 O O . GLU A 1 96 ? 10.882 0.484 -23.464 1.00 94.25 96 GLU A O 1
ATOM 779 N N . GLU A 1 97 ? 12.504 -0.136 -22.047 1.00 96.19 97 GLU A N 1
ATOM 780 C CA . GLU A 1 97 ? 13.537 0.673 -22.686 1.00 96.19 97 GLU A CA 1
ATOM 781 C C . GLU A 1 97 ? 13.876 0.166 -24.086 1.00 96.19 97 GLU A C 1
ATOM 783 O O . GLU A 1 97 ? 13.940 0.956 -25.033 1.00 96.19 97 GLU A O 1
ATOM 788 N N . GLU A 1 98 ? 14.065 -1.142 -24.239 1.00 97.12 98 GLU A N 1
ATOM 789 C CA . GLU A 1 98 ? 14.363 -1.766 -25.525 1.00 97.12 98 GLU A CA 1
ATOM 790 C C . GLU A 1 98 ? 13.201 -1.599 -26.514 1.00 97.12 98 GLU A C 1
ATOM 792 O O . GLU A 1 98 ? 13.408 -1.225 -27.672 1.00 97.12 98 GLU A O 1
ATOM 797 N N . LEU A 1 99 ? 11.958 -1.762 -26.052 1.00 97.38 99 LEU A N 1
ATOM 798 C CA . LEU A 1 99 ? 10.774 -1.462 -26.854 1.00 97.38 99 LEU A CA 1
ATOM 799 C C . LEU A 1 99 ? 10.756 0.003 -27.297 1.00 97.38 99 LEU A C 1
ATOM 801 O O . LEU A 1 99 ? 10.513 0.265 -28.476 1.00 97.38 99 LEU A O 1
ATOM 805 N N . ARG A 1 100 ? 11.060 0.967 -26.417 1.00 95.88 100 ARG A N 1
ATOM 806 C CA . ARG A 1 100 ? 11.164 2.384 -26.811 1.00 95.88 100 ARG A CA 1
ATOM 807 C C . ARG A 1 100 ? 12.266 2.630 -27.837 1.00 95.88 100 ARG A C 1
ATOM 809 O O . ARG A 1 100 ? 12.066 3.420 -28.758 1.00 95.88 100 ARG A O 1
ATOM 816 N N . LYS A 1 101 ? 13.425 1.980 -27.703 1.00 97.25 101 LYS A N 1
ATOM 817 C CA . LYS A 1 101 ? 14.516 2.079 -28.689 1.00 97.25 101 LYS A CA 1
ATOM 818 C C . LYS A 1 101 ? 14.045 1.601 -30.062 1.00 97.25 101 LYS A C 1
ATOM 820 O O . LYS A 1 101 ? 14.197 2.341 -31.032 1.00 97.25 101 LYS A O 1
ATOM 825 N N . ARG A 1 102 ? 13.394 0.437 -30.134 1.00 97.62 102 ARG A N 1
ATOM 826 C CA . ARG A 1 102 ? 12.857 -0.113 -31.391 1.00 97.62 102 ARG A CA 1
ATOM 827 C C . ARG A 1 102 ? 11.776 0.767 -32.006 1.00 97.62 102 ARG A C 1
ATOM 829 O O . ARG A 1 102 ? 11.837 1.013 -33.205 1.00 97.62 102 ARG A O 1
ATOM 836 N N . HIS A 1 103 ? 10.850 1.298 -31.205 1.00 97.38 103 HIS A N 1
ATOM 837 C CA . HIS A 1 103 ? 9.836 2.239 -31.697 1.00 97.38 103 HIS A CA 1
ATOM 838 C C . HIS A 1 103 ? 10.481 3.477 -32.331 1.00 97.38 103 HIS A C 1
ATOM 840 O O . HIS A 1 103 ? 10.165 3.802 -33.471 1.00 97.38 103 HIS A O 1
ATOM 846 N N . ARG A 1 104 ? 11.469 4.097 -31.667 1.00 96.75 104 ARG A N 1
ATOM 847 C CA . ARG A 1 104 ? 12.207 5.243 -32.231 1.00 96.75 104 ARG A CA 1
ATOM 848 C C . ARG A 1 104 ? 12.936 4.909 -33.531 1.00 96.75 104 ARG A C 1
ATOM 850 O O . ARG A 1 104 ? 13.028 5.758 -34.413 1.00 96.75 104 ARG A O 1
ATOM 857 N N . MET A 1 105 ? 13.498 3.706 -33.649 1.00 97.00 105 MET A N 1
ATOM 858 C CA . MET A 1 105 ? 14.142 3.265 -34.892 1.00 97.00 105 MET A CA 1
ATOM 859 C C . MET A 1 105 ? 13.118 3.087 -36.014 1.00 97.00 105 MET A C 1
ATOM 861 O O . MET A 1 105 ? 13.353 3.545 -37.129 1.00 97.00 105 MET A O 1
ATOM 865 N N . LEU A 1 106 ? 11.973 2.468 -35.720 1.00 96.88 106 LEU A N 1
ATOM 866 C CA . LEU A 1 106 ? 10.891 2.290 -36.686 1.00 96.88 106 LEU A CA 1
ATOM 867 C C . LEU A 1 106 ? 10.334 3.636 -37.157 1.00 96.88 106 LEU A C 1
ATOM 869 O O . LEU A 1 106 ? 10.186 3.826 -38.357 1.00 96.88 106 LEU A O 1
ATOM 873 N N . GLU A 1 107 ? 10.103 4.593 -36.259 1.00 96.06 107 GLU A N 1
ATOM 874 C CA . GLU A 1 107 ? 9.662 5.949 -36.620 1.00 96.06 107 GLU A CA 1
ATOM 875 C C . GLU A 1 107 ? 10.648 6.648 -37.563 1.00 96.06 107 GLU A C 1
ATOM 877 O O . GLU A 1 107 ? 10.239 7.260 -38.551 1.00 96.06 107 GLU A O 1
ATOM 882 N N . GLN A 1 108 ? 11.954 6.519 -37.308 1.00 95.12 108 GLN A N 1
ATOM 883 C CA . GLN A 1 108 ? 12.988 7.061 -38.193 1.00 95.12 108 GLN A CA 1
ATOM 884 C C . GLN A 1 108 ? 12.959 6.397 -39.570 1.00 95.12 108 GLN A C 1
ATOM 886 O O . GLN A 1 108 ? 12.976 7.097 -40.581 1.00 95.12 108 GLN A O 1
ATOM 891 N N . VAL A 1 109 ? 12.874 5.066 -39.626 1.00 94.12 109 VAL A N 1
ATOM 892 C CA . VAL A 1 109 ? 12.796 4.320 -40.889 1.00 94.12 109 VAL A CA 1
ATOM 893 C C . VAL A 1 109 ? 11.537 4.698 -41.663 1.00 94.12 109 VAL A C 1
ATOM 895 O O . VAL A 1 109 ? 11.627 4.989 -42.851 1.00 94.12 109 VAL A O 1
ATOM 898 N N . LEU A 1 110 ? 10.379 4.774 -41.005 1.00 94.12 110 LEU A N 1
ATOM 899 C CA . LEU A 1 110 ? 9.125 5.198 -41.628 1.00 94.12 110 LEU A CA 1
ATOM 900 C C . LEU A 1 110 ? 9.211 6.639 -42.146 1.00 94.12 110 LEU A C 1
ATOM 902 O O . LEU A 1 110 ? 8.760 6.916 -43.255 1.00 94.12 110 LEU A O 1
ATOM 906 N N . SER A 1 111 ? 9.841 7.546 -41.394 1.00 91.94 111 SER A N 1
ATOM 907 C CA . SER A 1 111 ? 10.090 8.920 -41.843 1.00 91.94 111 SER A CA 1
ATOM 908 C C . SER A 1 111 ? 10.990 8.963 -43.079 1.00 91.94 111 SER A C 1
ATOM 910 O O . SER A 1 111 ? 10.699 9.693 -44.025 1.00 91.94 111 SER A O 1
ATOM 912 N N . LEU A 1 112 ? 12.071 8.177 -43.100 1.00 91.69 112 LEU A N 1
ATOM 913 C CA . LEU A 1 112 ? 12.978 8.092 -44.245 1.00 91.69 112 LEU A CA 1
ATOM 914 C C . LEU A 1 112 ? 12.296 7.480 -45.466 1.00 91.69 112 LEU A C 1
ATOM 916 O O . LEU A 1 112 ? 12.456 8.011 -46.559 1.00 91.69 112 LEU A O 1
ATOM 920 N N . LEU A 1 113 ? 11.506 6.422 -45.288 1.00 87.38 113 LEU A N 1
ATOM 921 C CA . LEU A 1 113 ? 10.724 5.812 -46.362 1.00 87.38 113 LEU A CA 1
ATOM 922 C C . LEU A 1 113 ? 9.692 6.793 -46.920 1.00 87.38 113 LEU A C 1
ATOM 924 O O . LEU A 1 113 ? 9.611 6.944 -48.131 1.00 87.38 113 LEU A O 1
ATOM 928 N N . SER A 1 114 ? 8.973 7.523 -46.065 1.00 83.19 114 SER A N 1
ATOM 929 C CA . SER A 1 114 ? 8.025 8.555 -46.499 1.00 83.19 114 SER A CA 1
ATOM 930 C C . SER A 1 114 ? 8.712 9.677 -47.292 1.00 83.19 114 SER A C 1
ATOM 932 O O . SER A 1 114 ? 8.212 10.108 -48.333 1.00 83.19 114 SER A O 1
ATOM 934 N N . LYS A 1 115 ? 9.903 10.109 -46.858 1.00 82.31 115 LYS A N 1
ATOM 935 C CA . LYS A 1 115 ? 10.735 11.058 -47.613 1.00 82.31 115 LYS A CA 1
ATOM 936 C C . LYS A 1 115 ? 11.210 10.454 -48.937 1.00 82.31 115 LYS A C 1
ATOM 938 O O . LYS A 1 115 ? 11.138 11.124 -49.956 1.00 82.31 115 LYS A O 1
ATOM 943 N N . ALA A 1 116 ? 11.642 9.197 -48.957 1.00 76.94 116 ALA A N 1
ATOM 944 C CA . ALA A 1 116 ? 12.083 8.508 -50.170 1.00 76.94 116 ALA A CA 1
ATOM 945 C C . ALA A 1 116 ? 10.942 8.290 -51.176 1.00 76.94 116 ALA A C 1
ATOM 947 O O . ALA A 1 116 ? 11.171 8.377 -52.371 1.00 76.94 116 ALA A O 1
ATOM 948 N N . THR A 1 117 ? 9.705 8.080 -50.722 1.00 65.19 117 THR A N 1
ATOM 949 C CA . THR A 1 117 ? 8.529 8.046 -51.608 1.00 65.19 117 THR A CA 1
ATOM 950 C C . THR A 1 117 ? 8.142 9.427 -52.145 1.00 65.19 117 THR A C 1
ATOM 952 O O . THR A 1 117 ? 7.440 9.516 -53.144 1.00 65.19 117 THR A O 1
ATOM 955 N N . ASN A 1 118 ? 8.585 10.505 -51.490 1.00 60.75 118 ASN A N 1
ATOM 956 C CA . ASN A 1 118 ? 8.419 11.883 -51.961 1.00 60.75 118 ASN A CA 1
ATOM 957 C C . ASN A 1 118 ? 9.478 12.255 -53.021 1.00 60.75 118 ASN A C 1
ATOM 959 O O . ASN A 1 118 ? 9.157 12.955 -53.980 1.00 60.75 118 ASN A O 1
ATOM 963 N N . TRP A 1 119 ? 10.707 11.745 -52.899 1.00 47.62 119 TRP A N 1
ATOM 964 C CA . TRP A 1 119 ? 11.754 11.877 -53.915 1.00 47.62 119 TRP A CA 1
ATOM 965 C C . TRP A 1 119 ? 11.607 10.765 -54.962 1.00 47.62 119 TRP A C 1
ATOM 967 O O . TRP A 1 119 ? 12.151 9.677 -54.807 1.00 47.62 119 TRP A O 1
ATOM 977 N N . GLY A 1 120 ? 10.818 11.048 -56.001 1.00 48.75 120 GLY A N 1
ATOM 978 C CA . GLY A 1 120 ? 10.365 10.101 -57.025 1.00 48.75 120 GLY A CA 1
ATOM 979 C C . GLY A 1 120 ? 11.387 9.063 -57.519 1.00 48.75 120 GLY A C 1
ATOM 980 O O . GLY A 1 120 ? 12.497 9.388 -57.927 1.00 48.75 120 GLY A O 1
ATOM 981 N N . GLU A 1 121 ? 10.935 7.807 -57.491 1.00 51.53 121 GLU A N 1
ATOM 982 C CA . GLU A 1 121 ? 11.244 6.690 -58.396 1.00 51.53 121 GLU A CA 1
ATOM 983 C C . GLU A 1 121 ? 12.577 6.715 -59.169 1.00 51.53 121 GLU A C 1
ATOM 985 O O . GLU A 1 121 ? 12.600 6.912 -60.380 1.00 51.53 121 GLU A O 1
ATOM 990 N N . HIS A 1 122 ? 13.687 6.362 -58.520 1.00 55.47 122 HIS A N 1
ATOM 991 C CA . HIS A 1 122 ? 14.732 5.601 -59.216 1.00 55.47 122 HIS A CA 1
ATOM 992 C C . HIS A 1 122 ? 15.594 4.808 -58.225 1.00 55.47 122 HIS A C 1
ATOM 994 O O . HIS A 1 122 ? 16.705 5.211 -57.879 1.00 55.47 122 HIS A O 1
ATOM 1000 N N . LEU A 1 123 ? 15.098 3.655 -57.762 1.00 48.94 123 LEU A N 1
ATOM 1001 C CA . LEU A 1 123 ? 15.971 2.647 -57.157 1.00 48.94 123 LEU A CA 1
ATOM 1002 C C . LEU A 1 123 ? 16.375 1.651 -58.257 1.00 48.94 123 LEU A C 1
ATOM 1004 O O . LEU A 1 123 ? 15.521 0.883 -58.708 1.00 48.94 123 LEU A O 1
ATOM 1008 N N . PRO A 1 124 ? 17.639 1.645 -58.721 1.00 53.28 124 PRO A N 1
ATOM 1009 C CA . PRO A 1 124 ? 18.072 0.661 -59.696 1.00 53.28 124 PRO A CA 1
ATOM 1010 C C . PRO A 1 124 ? 18.025 -0.724 -59.048 1.00 53.28 124 PRO A C 1
ATOM 1012 O O . PRO A 1 124 ? 18.585 -0.960 -57.975 1.00 53.28 124 PRO A O 1
ATOM 1015 N N . GLN A 1 125 ? 17.331 -1.651 -59.708 1.00 61.50 125 GLN A N 1
ATOM 1016 C CA . GLN A 1 125 ? 17.353 -3.069 -59.373 1.00 61.50 125 GLN A CA 1
ATOM 1017 C C . GLN A 1 125 ? 18.770 -3.612 -59.561 1.00 61.50 125 GLN A C 1
ATOM 1019 O O . GLN A 1 125 ? 19.108 -4.105 -60.631 1.00 61.50 125 GLN A O 1
ATOM 1024 N N . THR A 1 126 ? 19.612 -3.575 -58.532 1.00 55.62 126 THR A N 1
ATOM 1025 C CA . THR A 1 126 ? 20.898 -4.280 -58.584 1.00 55.62 126 THR A CA 1
ATOM 1026 C C . THR A 1 126 ? 21.304 -4.845 -57.228 1.00 55.62 126 THR A C 1
ATOM 1028 O O . THR A 1 126 ? 21.665 -4.123 -56.306 1.00 55.62 126 THR A O 1
ATOM 1031 N N . ARG A 1 127 ? 21.232 -6.183 -57.172 1.00 56.28 127 ARG A N 1
ATOM 1032 C CA . ARG A 1 127 ? 21.940 -7.150 -56.314 1.00 56.28 127 ARG A CA 1
ATOM 1033 C C . ARG A 1 127 ? 22.862 -6.558 -55.238 1.00 56.28 127 ARG A C 1
ATOM 1035 O O . ARG A 1 127 ? 24.023 -6.266 -55.508 1.00 56.28 127 ARG A O 1
ATOM 1042 N N . LEU A 1 128 ? 22.418 -6.596 -53.984 1.00 52.72 128 LEU A N 1
ATOM 1043 C CA . LEU A 1 128 ? 23.322 -6.585 -52.831 1.00 52.72 128 LEU A CA 1
ATOM 1044 C C . LEU A 1 128 ? 23.699 -8.021 -52.448 1.00 52.72 128 LEU A C 1
ATOM 1046 O O . LEU A 1 128 ? 23.305 -8.528 -51.406 1.00 52.72 128 LEU A O 1
ATOM 1050 N N . PHE A 1 129 ? 24.468 -8.686 -53.308 1.00 51.47 129 PHE A N 1
ATOM 1051 C CA . PHE A 1 129 ? 25.306 -9.806 -52.890 1.00 51.47 129 PHE A CA 1
ATOM 1052 C C . PHE A 1 129 ? 26.675 -9.686 -53.560 1.00 51.47 129 PHE A C 1
ATOM 1054 O O . PHE A 1 129 ? 26.777 -9.602 -54.781 1.00 51.47 129 PHE A O 1
ATOM 1061 N N . SER A 1 130 ? 27.706 -9.758 -52.715 1.00 52.97 130 SER A N 1
ATOM 1062 C CA . SER A 1 130 ? 29.145 -9.869 -52.992 1.00 52.97 130 SER A CA 1
ATOM 1063 C C . SER A 1 130 ? 29.924 -8.586 -53.325 1.00 52.97 130 SER A C 1
ATOM 1065 O O . SER A 1 130 ? 29.859 -8.063 -54.427 1.00 52.97 130 SER A O 1
ATOM 1067 N N . ALA A 1 131 ? 30.756 -8.158 -52.365 1.00 59.72 131 ALA A N 1
ATOM 1068 C CA . ALA A 1 131 ? 32.177 -7.858 -52.587 1.00 59.72 131 ALA A CA 1
ATOM 1069 C C . ALA A 1 131 ? 32.895 -7.589 -51.246 1.00 59.72 131 ALA A C 1
ATOM 1071 O O . ALA A 1 131 ? 33.280 -6.468 -50.933 1.00 59.72 131 ALA A O 1
ATOM 1072 N N . VAL A 1 132 ? 33.126 -8.642 -50.454 1.00 58.94 132 VAL A N 1
ATOM 1073 C CA . VAL A 1 132 ? 34.249 -8.654 -49.500 1.00 58.94 132 VAL A CA 1
ATOM 1074 C C . VAL A 1 132 ? 35.488 -9.111 -50.277 1.00 58.94 132 VAL A C 1
ATOM 1076 O O . VAL A 1 132 ? 35.751 -10.301 -50.407 1.00 58.94 132 VAL A O 1
ATOM 1079 N N . ARG A 1 133 ? 36.203 -8.155 -50.872 1.00 49.91 133 ARG A N 1
ATOM 1080 C CA . ARG A 1 133 ? 37.616 -8.214 -51.307 1.00 49.91 133 ARG A CA 1
ATOM 1081 C C . ARG A 1 133 ? 38.029 -6.747 -51.473 1.00 49.91 133 ARG A C 1
ATOM 1083 O O . ARG A 1 133 ? 37.507 -6.083 -52.351 1.00 49.91 133 ARG A O 1
ATOM 1090 N N . GLY A 1 134 ? 38.841 -6.123 -50.633 1.00 51.94 134 GLY A N 1
ATOM 1091 C CA . GLY A 1 134 ? 40.136 -6.564 -50.143 1.00 51.94 134 GLY A CA 1
ATOM 1092 C C . GLY A 1 134 ? 41.223 -5.871 -50.966 1.00 51.94 134 GLY A C 1
ATOM 1093 O O . GLY A 1 134 ? 41.428 -6.252 -52.116 1.00 51.94 134 GLY A O 1
ATOM 1094 N N . ARG A 1 135 ? 41.923 -4.890 -50.381 1.00 56.00 135 ARG A N 1
ATOM 1095 C CA . ARG A 1 135 ? 43.393 -4.796 -50.414 1.00 56.00 135 ARG A CA 1
ATOM 1096 C C . ARG A 1 135 ? 43.914 -3.614 -49.598 1.00 56.00 135 ARG A C 1
ATOM 1098 O O . ARG A 1 135 ? 43.378 -2.516 -49.641 1.00 56.00 135 ARG A O 1
ATOM 1105 N N . LEU A 1 136 ? 44.969 -3.938 -48.859 1.00 58.50 136 LEU A N 1
ATOM 1106 C CA . LEU A 1 136 ? 45.791 -3.081 -48.025 1.00 58.50 136 LEU A CA 1
ATOM 1107 C C . LEU A 1 136 ? 46.468 -1.956 -48.817 1.00 58.50 136 LEU A C 1
ATOM 1109 O O . LEU A 1 136 ? 46.629 -2.042 -50.035 1.00 58.50 136 LEU A O 1
ATOM 1113 N N . GLY A 1 137 ? 46.842 -0.916 -48.074 1.00 58.34 137 GLY A N 1
ATOM 1114 C CA . GLY A 1 137 ? 47.272 0.379 -48.574 1.00 58.34 137 GLY A CA 1
ATOM 1115 C C . GLY A 1 137 ? 48.587 0.413 -49.349 1.00 58.34 137 GLY A C 1
ATOM 1116 O O . GLY A 1 137 ? 49.405 -0.506 -49.330 1.00 58.34 137 GLY A O 1
ATOM 1117 N N . ARG A 1 138 ? 48.792 1.565 -49.984 1.00 51.41 138 ARG A N 1
ATOM 1118 C CA . ARG A 1 138 ? 50.105 2.111 -50.309 1.00 51.41 138 ARG A CA 1
ATOM 1119 C C . ARG A 1 138 ? 50.110 3.558 -49.837 1.00 51.41 138 ARG A C 1
ATOM 1121 O O . ARG A 1 138 ? 49.258 4.331 -50.256 1.00 51.41 138 ARG A O 1
ATOM 1128 N N . GLY A 1 139 ? 51.001 3.853 -48.896 1.00 56.81 139 GLY A N 1
ATOM 1129 C CA . GLY A 1 139 ? 51.338 5.215 -48.522 1.00 56.81 139 GLY A CA 1
ATOM 1130 C C . GLY A 1 139 ? 52.235 5.821 -49.593 1.00 56.81 139 GLY A C 1
ATOM 1131 O O . GLY A 1 139 ? 53.133 5.148 -50.102 1.00 56.81 139 GLY A O 1
ATOM 1132 N N . ASP A 1 140 ? 51.958 7.074 -49.917 1.00 53.59 140 ASP A N 1
ATOM 1133 C CA . ASP A 1 140 ? 52.860 7.948 -50.647 1.00 53.59 140 ASP A CA 1
ATOM 1134 C C . ASP A 1 140 ? 53.931 8.472 -49.681 1.00 53.59 140 ASP A C 1
ATOM 1136 O O . ASP A 1 140 ? 53.637 8.830 -48.538 1.00 53.59 140 ASP A O 1
ATOM 1140 N N . SER A 1 141 ? 55.181 8.538 -50.124 1.00 63.25 141 SER A N 1
ATOM 1141 C CA . SER A 1 141 ? 56.189 9.414 -49.524 1.00 63.25 141 SER A CA 1
ATOM 1142 C C . SER A 1 141 ? 57.147 9.853 -50.624 1.00 63.25 141 SER A C 1
ATOM 1144 O O . SER A 1 141 ? 57.801 9.015 -51.246 1.00 63.25 141 SER A O 1
ATOM 1146 N N . GLN A 1 142 ? 57.146 11.160 -50.889 1.00 57.06 142 GLN A N 1
ATOM 1147 C CA . GLN A 1 142 ? 58.287 11.871 -51.465 1.00 57.06 142 GLN A CA 1
ATOM 1148 C C . GLN A 1 142 ? 59.262 12.220 -50.344 1.00 57.06 142 GLN A C 1
ATOM 1150 O O . GLN A 1 142 ? 58.775 12.461 -49.214 1.00 57.06 142 GLN A O 1
#

Radius of gyration: 42.52 Å; chains: 1; bounding box: 84×46×118 Å

InterPro domains:
  IPR009533 FAM107 [PF06625] (30-136)
  IPR009533 FAM107 [PTHR16768] (26-121)

Foldseek 3Di:
DDDDDDPPPDPPPPPDDDDDDDDDDDPDDPDPDPDPPDDPCVVPPVNVVVVVVVVVCVVVVVDPPPPPPVNVVVVVVVVVVVVVVCVVVDDDDPVNVVVVVVVVVVVVVVVVVVVVVVVDDDDDPDDPDDDPDDDDDDDDDD

pLDDT: mean 73.33, std 19.08, range [39.09, 97.62]

Sequence (142 aa):
MEGVPCSVGSCLVSTGILEEIPLHLDINNGLIEPKKLPNPVRESKTHQELHRELLFSHRRGLLPEHKPELQKVLETRRFKQLKQQQESQRPLTDLEEELRKRHRMLEQVLSLLSKATNWGEHLPQTRLFSAVRGRLGRGDSQ

Secondary structure (DSSP, 8-state):
-PPPP----------------------------------HHHH-HHHHHHHHHHHHHHHTT-S-----HHHHHHHHHHHHHHHHHHHHHPPPPHHHHHHHHHHHHHHHHHHHHHHHHHS-S---------------------

Organism: NCBI:txid2587831